Protein AF-A0AAW1S5K3-F1 (afdb_monomer_lite)

Radius of gyration: 22.65 Å; chains: 1; bounding box: 54×40×56 Å

Sequence (163 aa):
MKQDQLQTLAAAYRRKETSNLYKVDYRSFCDEVDKVFTLRELEKTPLTLVPAEPYELLDKTRYDFCSKELGNGKDYQVDLLLDNLLQSCRMRGMEVKPFFDEVAQDVVNHVRIPQFKQCLTVGLGFRDLTEQQQSLLVEKYLDDEYGDLVNYAAFARRVDPLA

Organism: NCBI:txid904363

Secondary structure (DSSP, 8-state):
--HHHHHHHHHHTEEEEETTEEEE-HHHHHHHHHHTT--TTGGG-TTPPPPSS-GGG--TTTTT-------TTHHHHHHHHHHHHHHHHHHHT--HHHHHHTT-SSSTTEEEHHHHHHIIIIIS--TT--HHHHHHHHHHHB-TTTSSEEEHHHHHHHH-TT-

pLDDT: mean 89.6, std 5.8, range [55.78, 95.75]

Structure (mmCIF, N/CA/C/O backbone):
data_AF-A0AAW1S5K3-F1
#
_entry.id   AF-A0AAW1S5K3-F1
#
loop_
_atom_site.group_PDB
_atom_site.id
_atom_site.type_symbol
_atom_site.label_atom_id
_atom_site.label_alt_id
_atom_site.label_comp_id
_atom_site.label_asym_id
_atom_site.label_entity_id
_atom_site.label_seq_id
_atom_site.pdbx_PDB_ins_code
_atom_site.Cartn_x
_atom_site.Cartn_y
_atom_site.Cartn_z
_atom_site.occupancy
_atom_site.B_iso_or_equiv
_atom_site.auth_seq_id
_atom_site.auth_comp_id
_atom_site.auth_asym_id
_atom_site.auth_atom_id
_atom_site.pdbx_PDB_model_num
ATOM 1 N N . MET A 1 1 ? 5.022 9.636 -14.285 1.00 60.56 1 MET A N 1
ATOM 2 C CA . MET A 1 1 ? 6.467 9.322 -14.225 1.00 60.56 1 MET A CA 1
ATOM 3 C C . MET A 1 1 ? 7.225 10.603 -13.936 1.00 60.56 1 MET A C 1
ATOM 5 O O . MET A 1 1 ? 6.963 11.604 -14.597 1.00 60.56 1 MET A O 1
ATOM 9 N N . LYS A 1 2 ? 8.085 10.618 -12.917 1.00 82.75 2 LYS A N 1
ATOM 10 C CA . LYS A 1 2 ? 8.832 11.833 -12.550 1.00 82.75 2 LYS A CA 1
ATOM 11 C C . LYS A 1 2 ? 9.916 12.091 -13.604 1.00 82.75 2 LYS A C 1
ATOM 13 O O . LYS A 1 2 ? 10.476 11.146 -14.153 1.00 82.75 2 LYS A O 1
ATOM 18 N N . GLN A 1 3 ? 10.217 13.355 -13.895 1.00 82.88 3 GLN A N 1
ATOM 19 C CA . GLN A 1 3 ? 11.177 13.720 -14.950 1.00 82.88 3 GLN A CA 1
ATOM 20 C C . GLN A 1 3 ? 12.580 13.136 -14.708 1.00 82.88 3 GLN A C 1
ATOM 22 O O . GLN A 1 3 ? 13.265 12.750 -15.651 1.00 82.88 3 GLN A O 1
ATOM 27 N N . ASP A 1 4 ? 12.946 12.976 -13.440 1.00 90.25 4 ASP A N 1
ATOM 28 C CA . ASP A 1 4 ? 14.178 12.334 -12.983 1.00 90.25 4 ASP A CA 1
ATOM 29 C C . ASP A 1 4 ? 14.272 10.842 -13.371 1.00 90.25 4 ASP A C 1
ATOM 31 O O . ASP A 1 4 ? 15.300 10.362 -13.854 1.00 90.25 4 ASP A O 1
ATOM 35 N N . GLN A 1 5 ? 13.153 10.113 -13.286 1.00 90.00 5 GLN A N 1
ATOM 36 C CA . GLN A 1 5 ? 13.081 8.712 -13.711 1.00 90.00 5 GLN A CA 1
ATOM 37 C C . GLN A 1 5 ? 13.266 8.583 -15.227 1.00 90.00 5 GLN A C 1
ATOM 39 O O . GLN A 1 5 ? 13.949 7.673 -15.691 1.00 90.00 5 GLN A O 1
ATOM 44 N N . LEU A 1 6 ? 12.702 9.515 -16.008 1.00 90.38 6 LEU A N 1
ATOM 45 C CA . LEU A 1 6 ? 12.859 9.523 -17.466 1.00 90.38 6 LEU A CA 1
ATOM 46 C C . LEU A 1 6 ? 14.313 9.790 -17.870 1.00 90.38 6 LEU A C 1
ATOM 48 O O . LEU A 1 6 ? 14.824 9.148 -18.785 1.00 90.38 6 LEU A O 1
ATOM 52 N N . GLN A 1 7 ? 14.986 10.714 -17.181 1.00 91.38 7 GLN A N 1
ATOM 53 C CA . GLN A 1 7 ? 16.404 10.994 -17.411 1.00 91.38 7 GLN A CA 1
ATOM 54 C C . GLN A 1 7 ? 17.280 9.791 -17.057 1.00 91.38 7 GLN A C 1
ATOM 56 O O . GLN A 1 7 ? 18.159 9.430 -17.840 1.00 91.38 7 GLN A O 1
ATOM 61 N N . THR A 1 8 ? 17.001 9.134 -15.931 1.00 93.19 8 THR A N 1
ATOM 62 C CA . THR A 1 8 ? 17.696 7.908 -15.512 1.00 93.19 8 THR A CA 1
ATOM 63 C C . THR A 1 8 ? 17.516 6.789 -16.539 1.00 93.19 8 THR A C 1
ATOM 65 O O . THR A 1 8 ? 18.492 6.163 -16.950 1.00 93.19 8 THR A O 1
ATOM 68 N N . LEU A 1 9 ? 16.291 6.590 -17.034 1.00 92.75 9 LEU A N 1
ATOM 69 C CA . LEU A 1 9 ? 15.995 5.607 -18.076 1.00 92.75 9 LEU A CA 1
ATOM 70 C C . LEU A 1 9 ? 16.734 5.928 -19.385 1.00 92.75 9 LEU A C 1
ATOM 72 O O . LEU A 1 9 ? 17.391 5.063 -19.959 1.00 92.75 9 LEU A O 1
ATOM 76 N N . ALA A 1 10 ? 16.689 7.183 -19.838 1.00 90.88 10 ALA A N 1
ATOM 77 C CA . ALA A 1 10 ? 17.398 7.614 -21.043 1.00 90.88 10 ALA A CA 1
ATOM 78 C C . ALA A 1 10 ? 18.923 7.450 -20.915 1.00 90.88 10 ALA A C 1
ATOM 80 O O . ALA A 1 10 ? 19.594 7.130 -21.897 1.00 90.88 10 ALA A O 1
ATOM 81 N N . ALA A 1 11 ? 19.472 7.645 -19.713 1.00 91.88 11 ALA A N 1
ATOM 82 C CA . ALA A 1 11 ? 20.881 7.410 -19.424 1.00 91.88 11 ALA A CA 1
ATOM 83 C C . ALA A 1 11 ? 21.241 5.916 -19.456 1.00 91.88 11 ALA A C 1
ATOM 85 O O . ALA A 1 11 ? 22.286 5.573 -20.008 1.00 91.88 11 ALA A O 1
ATOM 86 N N . ALA A 1 12 ? 20.377 5.036 -18.936 1.00 93.56 12 ALA A N 1
ATOM 87 C CA . ALA A 1 12 ? 20.602 3.588 -18.910 1.00 93.56 12 ALA A CA 1
ATOM 88 C C . ALA A 1 12 ? 20.717 2.976 -20.317 1.00 93.56 12 ALA A C 1
ATOM 90 O O . ALA A 1 12 ? 21.548 2.103 -20.548 1.00 93.56 12 ALA A O 1
ATOM 91 N N . TYR A 1 13 ? 19.942 3.486 -21.277 1.00 93.88 13 TYR A N 1
ATOM 92 C CA . TYR A 1 13 ? 19.969 3.036 -22.675 1.00 93.88 13 TYR A CA 1
ATOM 93 C C . TYR A 1 13 ? 20.822 3.933 -23.585 1.00 93.88 13 TYR A C 1
ATOM 95 O O . TYR A 1 13 ? 20.708 3.881 -24.812 1.00 93.88 13 TYR A O 1
ATOM 103 N N . ARG A 1 14 ? 21.684 4.787 -23.022 1.00 93.19 14 ARG A N 1
ATOM 104 C CA . ARG A 1 14 ? 22.527 5.698 -23.803 1.00 93.19 14 ARG A CA 1
ATOM 105 C C . ARG A 1 14 ? 23.648 4.936 -24.507 1.00 93.19 14 ARG A C 1
ATOM 107 O O . ARG A 1 14 ? 24.516 4.341 -23.876 1.00 93.19 14 ARG A O 1
ATOM 114 N N . ARG A 1 15 ? 23.706 5.055 -25.831 1.00 92.56 15 ARG A N 1
ATOM 115 C CA . ARG A 1 15 ? 24.728 4.457 -26.692 1.00 92.56 15 ARG A CA 1
ATOM 116 C C . ARG A 1 15 ? 25.497 5.529 -27.454 1.00 92.56 15 ARG A C 1
ATOM 118 O O . ARG A 1 15 ? 24.924 6.472 -28.000 1.00 92.56 15 ARG A O 1
ATOM 125 N N . LYS A 1 16 ? 26.821 5.389 -27.495 1.00 90.12 16 LYS A N 1
ATOM 126 C CA . LYS A 1 16 ? 27.692 6.263 -28.286 1.00 90.12 16 LYS A CA 1
ATOM 127 C C . LYS A 1 16 ? 27.644 5.836 -29.753 1.00 90.12 16 LYS A C 1
ATOM 129 O O . LYS A 1 16 ? 27.930 4.682 -30.056 1.00 90.12 16 LYS A O 1
ATOM 134 N N . GLU A 1 17 ? 27.293 6.755 -30.647 1.00 85.12 17 GLU A N 1
ATOM 135 C CA . GLU A 1 17 ? 27.263 6.502 -32.096 1.00 85.12 17 GLU A CA 1
ATOM 136 C C . GLU A 1 17 ? 28.497 7.084 -32.796 1.00 85.12 17 GLU A C 1
ATOM 138 O O . GLU A 1 17 ? 29.049 6.490 -33.716 1.00 85.12 17 GLU A O 1
ATOM 143 N N . THR A 1 18 ? 28.977 8.244 -32.350 1.00 86.88 18 THR A N 1
ATOM 144 C CA . THR A 1 18 ? 30.195 8.892 -32.865 1.00 86.88 18 THR A CA 1
ATOM 145 C C . THR A 1 18 ? 30.902 9.611 -31.714 1.00 86.88 18 THR A C 1
ATOM 147 O O . THR A 1 18 ? 30.355 9.721 -30.617 1.00 86.88 18 THR A O 1
ATOM 150 N N . SER A 1 19 ? 32.124 10.109 -31.927 1.00 81.00 19 SER A N 1
ATOM 151 C CA . SER A 1 19 ? 32.954 10.783 -30.916 1.00 81.00 19 SER A CA 1
ATOM 152 C C . SER A 1 19 ? 32.195 11.804 -30.055 1.00 81.00 19 SER A C 1
ATOM 154 O O . SER A 1 19 ? 32.398 11.799 -28.842 1.00 81.00 19 SER A O 1
ATOM 156 N N . ASN A 1 20 ? 31.270 12.573 -30.651 1.00 84.69 20 ASN A N 1
ATOM 157 C CA . ASN A 1 20 ? 30.496 13.634 -29.989 1.00 84.69 20 ASN A CA 1
ATOM 158 C C . ASN A 1 20 ? 28.965 13.433 -30.034 1.00 84.69 20 ASN A C 1
ATOM 160 O O . ASN A 1 20 ? 28.229 14.353 -29.687 1.00 84.69 20 ASN A O 1
ATOM 164 N N . LEU A 1 21 ? 28.470 12.263 -30.460 1.00 88.38 21 LEU A N 1
ATOM 165 C CA . LEU A 1 21 ? 27.033 12.007 -30.609 1.00 88.38 21 LEU A CA 1
ATOM 166 C C . LEU A 1 21 ? 26.609 10.762 -29.828 1.00 88.38 21 LEU A C 1
ATOM 168 O O . LEU A 1 21 ? 27.174 9.677 -29.990 1.00 88.38 21 LEU A O 1
ATOM 172 N N . TYR A 1 22 ? 25.582 10.936 -29.002 1.00 89.88 22 TYR A N 1
ATOM 173 C CA . TYR A 1 22 ? 24.945 9.870 -28.242 1.00 89.88 22 TYR A CA 1
ATOM 174 C C . TYR A 1 22 ? 23.490 9.745 -28.673 1.00 89.88 22 TYR A C 1
ATOM 176 O O . TYR A 1 22 ? 22.813 10.751 -28.878 1.00 89.88 22 TYR A O 1
ATOM 184 N N . LYS A 1 23 ? 23.020 8.507 -28.773 1.00 91.94 23 LYS A N 1
ATOM 185 C CA . LYS A 1 23 ? 21.624 8.160 -29.034 1.00 91.94 23 LYS A CA 1
ATOM 186 C C . LYS A 1 23 ? 21.129 7.206 -27.956 1.00 91.94 23 LYS A C 1
ATOM 188 O O . LYS A 1 23 ? 21.918 6.680 -27.176 1.00 91.94 23 LYS A O 1
ATOM 193 N N . VAL A 1 24 ? 19.824 6.994 -27.913 1.00 92.62 24 VAL A N 1
ATOM 194 C CA . VAL A 1 24 ? 19.217 5.953 -27.082 1.00 92.62 24 VAL A CA 1
ATOM 195 C C . VAL A 1 24 ? 19.127 4.678 -27.915 1.00 92.62 24 VAL A C 1
ATOM 197 O O . VAL A 1 24 ? 18.652 4.721 -29.052 1.00 92.62 24 VAL A O 1
ATOM 200 N N . ASP A 1 25 ? 19.590 3.555 -27.372 1.00 94.44 25 ASP A N 1
ATOM 201 C CA . ASP A 1 25 ? 19.410 2.243 -27.989 1.00 94.44 25 ASP A CA 1
ATOM 202 C C . ASP A 1 25 ? 17.969 1.764 -27.786 1.00 94.44 25 ASP A C 1
ATOM 204 O O . ASP A 1 25 ? 17.645 1.002 -26.876 1.00 94.44 25 ASP A O 1
ATOM 208 N N . TYR A 1 26 ? 17.086 2.280 -28.639 1.00 92.69 26 TYR A N 1
ATOM 209 C CA . TYR A 1 26 ? 15.656 2.003 -28.579 1.00 92.69 26 TYR A CA 1
ATOM 210 C C . TYR A 1 26 ? 15.332 0.516 -28.774 1.00 92.69 26 TYR A C 1
ATOM 212 O O . TYR A 1 26 ? 14.367 0.031 -28.199 1.00 92.69 26 TYR A O 1
ATOM 220 N N . ARG A 1 27 ? 16.150 -0.222 -29.540 1.00 92.50 27 ARG A N 1
ATOM 221 C CA . ARG A 1 27 ? 15.924 -1.656 -29.781 1.00 92.50 27 ARG A CA 1
ATOM 222 C C . ARG A 1 27 ? 16.100 -2.457 -28.500 1.00 92.50 27 ARG A C 1
ATOM 224 O O . ARG A 1 27 ? 15.194 -3.189 -28.132 1.00 92.50 27 ARG A O 1
ATOM 231 N N . SER A 1 28 ? 17.209 -2.238 -27.797 1.00 92.56 28 SER A N 1
ATOM 232 C CA . SER A 1 28 ? 17.464 -2.890 -26.510 1.00 92.56 28 SER A CA 1
ATOM 233 C C . SER A 1 28 ? 16.405 -2.524 -25.468 1.00 92.56 28 SER A C 1
ATOM 235 O O . SER A 1 28 ? 15.985 -3.378 -24.699 1.00 92.56 28 SER A O 1
ATOM 237 N N . PHE A 1 29 ? 15.932 -1.273 -25.461 1.00 93.75 29 PHE A N 1
ATOM 238 C CA . PHE A 1 29 ? 14.823 -0.867 -24.595 1.00 93.75 29 PHE A CA 1
ATOM 239 C C . PHE A 1 29 ? 13.532 -1.635 -24.905 1.00 93.75 29 PHE A C 1
ATOM 241 O O . PHE A 1 29 ? 12.921 -2.182 -23.992 1.00 93.75 29 PHE A O 1
ATOM 248 N N . CYS A 1 30 ? 13.129 -1.705 -26.178 1.00 93.25 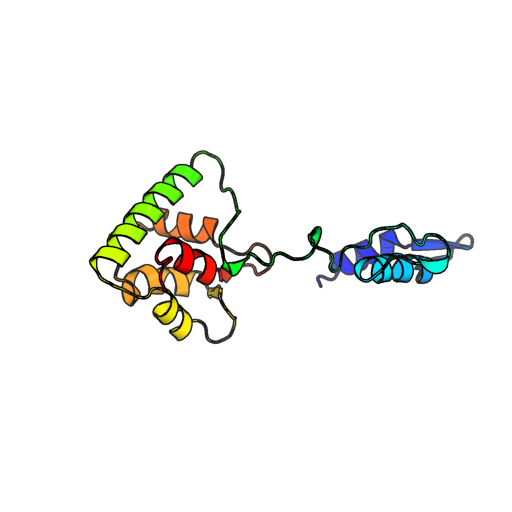30 CYS A N 1
ATOM 249 C CA . CYS A 1 30 ? 11.956 -2.478 -26.588 1.00 93.25 30 CYS A CA 1
ATOM 250 C C . CYS A 1 30 ? 12.098 -3.960 -26.238 1.00 93.25 30 CYS A C 1
ATOM 252 O O . CYS A 1 30 ? 11.147 -4.543 -25.735 1.00 93.25 30 CYS A O 1
ATOM 254 N N . ASP A 1 31 ? 13.286 -4.537 -26.426 1.00 91.31 31 ASP A N 1
ATOM 255 C CA . ASP A 1 31 ? 13.546 -5.935 -26.086 1.00 91.31 31 ASP A CA 1
ATOM 256 C C . ASP A 1 31 ? 13.339 -6.216 -24.589 1.00 91.31 31 ASP A C 1
ATOM 258 O O . ASP A 1 31 ? 12.771 -7.248 -24.242 1.00 91.31 31 ASP A O 1
ATOM 262 N N . GLU A 1 32 ? 13.754 -5.316 -23.691 1.00 91.12 32 GLU A N 1
ATOM 263 C CA . GLU A 1 32 ? 13.492 -5.465 -22.250 1.00 91.12 32 GLU A CA 1
ATOM 264 C C . GLU A 1 32 ? 12.017 -5.240 -21.886 1.00 91.12 32 GLU A C 1
ATOM 266 O O . GLU A 1 32 ? 11.494 -5.920 -21.005 1.00 91.12 32 GLU A O 1
ATOM 271 N N . VAL A 1 33 ? 11.320 -4.325 -22.567 1.00 91.12 33 VAL A N 1
ATOM 272 C CA . VAL A 1 33 ? 9.875 -4.117 -22.364 1.00 91.12 33 VAL A CA 1
ATOM 273 C C . VAL A 1 33 ? 9.081 -5.350 -22.795 1.00 91.12 33 VAL A C 1
ATOM 275 O O . VAL A 1 33 ? 8.193 -5.789 -22.067 1.00 91.12 33 VAL A O 1
ATOM 278 N N . ASP A 1 34 ? 9.423 -5.948 -23.935 1.00 89.88 34 ASP A N 1
ATOM 279 C CA . ASP A 1 34 ? 8.732 -7.127 -24.459 1.00 89.88 34 ASP A CA 1
ATOM 280 C C . ASP A 1 34 ? 8.912 -8.351 -23.550 1.00 89.88 34 ASP A C 1
ATOM 282 O O . ASP A 1 34 ? 7.975 -9.139 -23.396 1.00 89.88 34 ASP A O 1
ATOM 286 N N . LYS A 1 35 ? 10.062 -8.472 -22.867 1.00 88.38 35 LYS A N 1
ATOM 287 C CA . LYS A 1 35 ? 10.323 -9.542 -21.884 1.00 88.38 35 LYS A CA 1
ATOM 288 C C . LYS A 1 35 ? 9.334 -9.575 -20.725 1.00 88.38 35 LYS A C 1
ATOM 290 O O . LYS A 1 35 ? 9.131 -10.640 -20.148 1.00 88.38 35 LYS A O 1
ATOM 295 N N . VAL A 1 36 ? 8.718 -8.441 -20.386 1.00 86.88 36 VAL A N 1
ATOM 296 C CA . VAL A 1 36 ? 7.677 -8.381 -19.347 1.00 86.88 36 VAL A CA 1
ATOM 297 C C . VAL A 1 36 ? 6.437 -9.176 -19.763 1.00 86.88 36 VAL A C 1
ATOM 299 O O . VAL A 1 36 ? 5.744 -9.731 -18.913 1.00 86.88 36 VAL A O 1
ATOM 302 N N . PHE A 1 37 ? 6.163 -9.251 -21.067 1.00 85.56 37 PHE A N 1
ATOM 303 C CA . PHE A 1 37 ? 5.002 -9.946 -21.615 1.00 85.56 37 PHE A CA 1
ATOM 304 C C . PHE A 1 37 ? 5.328 -11.373 -22.047 1.00 85.56 37 PHE A C 1
ATOM 306 O O . PHE A 1 37 ? 4.526 -12.281 -21.836 1.00 85.56 37 PHE A O 1
ATOM 313 N N . THR A 1 38 ? 6.467 -11.580 -22.709 1.00 85.88 38 THR A N 1
ATOM 314 C CA . THR A 1 38 ? 6.831 -12.889 -23.257 1.00 85.88 38 THR A CA 1
ATOM 315 C C . THR A 1 38 ? 8.326 -13.007 -23.540 1.00 85.88 38 THR A C 1
ATOM 317 O O . THR A 1 38 ? 9.044 -12.018 -23.640 1.00 85.88 38 THR A O 1
ATOM 320 N N . LEU A 1 39 ? 8.812 -14.235 -23.714 1.00 87.56 39 LEU A N 1
ATOM 321 C CA . LEU A 1 39 ? 10.192 -14.485 -24.122 1.00 87.56 39 LEU A CA 1
ATOM 322 C C . LEU A 1 39 ? 10.282 -14.563 -25.648 1.00 87.56 39 LEU A C 1
ATOM 324 O O . LEU A 1 39 ? 9.450 -15.184 -26.308 1.00 87.56 39 LEU A O 1
ATOM 328 N N . ARG A 1 40 ? 11.316 -13.945 -26.221 1.00 86.06 40 ARG A N 1
ATOM 329 C CA . ARG A 1 40 ? 11.599 -14.058 -27.656 1.00 86.06 40 ARG A CA 1
ATOM 330 C C . ARG A 1 40 ? 12.119 -15.456 -27.998 1.00 86.06 40 ARG A C 1
ATOM 332 O O . ARG A 1 40 ? 12.748 -16.112 -27.175 1.00 86.06 40 ARG A O 1
ATOM 339 N N . GLU A 1 41 ? 11.913 -15.850 -29.252 1.00 88.81 41 GLU A N 1
ATOM 340 C CA . GLU A 1 41 ? 12.478 -17.065 -29.855 1.00 88.81 41 GLU A CA 1
ATOM 341 C C . GLU A 1 41 ? 12.054 -18.385 -29.180 1.00 88.81 41 GLU A C 1
ATOM 343 O O . GLU A 1 41 ? 12.801 -19.367 -29.194 1.00 88.81 41 GLU A O 1
ATOM 348 N N . LEU A 1 42 ? 10.843 -18.444 -28.610 1.00 90.75 42 LEU A N 1
ATOM 349 C CA . LEU A 1 42 ? 10.304 -19.666 -27.996 1.00 90.75 42 LEU A CA 1
ATOM 350 C C . LEU A 1 42 ? 10.229 -20.845 -28.975 1.00 90.75 42 LEU A C 1
ATOM 352 O O . LEU A 1 42 ? 10.349 -21.994 -28.553 1.00 90.75 42 LEU A O 1
ATOM 356 N N . GLU A 1 43 ? 10.121 -20.587 -30.280 1.00 91.25 43 GLU A N 1
ATOM 357 C CA . GLU A 1 43 ? 10.206 -21.610 -31.325 1.00 91.25 43 GLU A CA 1
ATOM 358 C C . GLU A 1 43 ? 11.564 -22.330 -31.360 1.00 91.25 43 GLU A C 1
ATOM 360 O O . GLU A 1 43 ? 11.638 -23.480 -31.791 1.00 91.25 43 GLU A O 1
ATOM 365 N N . LYS A 1 44 ? 12.635 -21.685 -30.878 1.00 93.25 44 LYS A N 1
ATOM 366 C CA . LYS A 1 44 ? 13.969 -22.288 -30.743 1.00 93.25 44 LYS A CA 1
ATOM 367 C C . LYS A 1 44 ? 14.146 -23.014 -29.410 1.00 93.25 44 LYS A C 1
ATOM 369 O O . LYS A 1 44 ? 15.037 -23.854 -29.293 1.00 93.25 44 LYS A O 1
ATOM 374 N N . THR A 1 45 ? 13.310 -22.717 -28.416 1.00 90.25 45 THR A N 1
ATOM 375 C CA . THR A 1 45 ? 13.375 -23.303 -27.070 1.00 90.25 45 THR A CA 1
ATOM 376 C C . THR A 1 45 ? 11.991 -23.768 -26.593 1.00 90.25 45 THR A C 1
ATOM 378 O O . THR A 1 45 ? 11.419 -23.179 -25.674 1.00 90.25 45 THR A O 1
ATOM 381 N N . PRO A 1 46 ? 11.436 -24.846 -27.176 1.00 89.06 46 PRO A N 1
ATOM 382 C CA . PRO A 1 46 ? 10.054 -25.270 -26.923 1.00 89.06 46 PRO A CA 1
ATOM 383 C C . PRO A 1 46 ? 9.805 -25.819 -25.507 1.00 89.06 46 PRO A C 1
ATOM 385 O O . PRO A 1 46 ? 8.658 -25.979 -25.108 1.00 89.06 46 PRO A O 1
ATOM 388 N N . LEU A 1 47 ? 10.865 -26.131 -24.751 1.00 93.25 47 LEU A N 1
ATOM 389 C CA . LEU A 1 47 ? 10.779 -26.614 -23.366 1.00 93.25 47 LEU A CA 1
ATOM 390 C C . LEU A 1 47 ? 10.883 -25.489 -22.322 1.00 93.25 47 LEU A C 1
ATOM 392 O O . LEU A 1 47 ? 10.802 -25.763 -21.125 1.00 93.25 47 LEU A O 1
ATOM 396 N N . THR A 1 48 ? 11.085 -24.239 -22.748 1.00 91.12 48 THR A N 1
ATOM 397 C CA . THR A 1 48 ? 11.141 -23.096 -21.834 1.00 91.12 48 THR A CA 1
ATOM 398 C C . THR A 1 48 ? 9.763 -22.841 -21.237 1.00 91.12 48 THR A C 1
ATOM 400 O O . THR A 1 48 ? 8.800 -22.583 -21.957 1.00 91.12 48 THR A O 1
ATOM 403 N N . LEU A 1 49 ? 9.674 -22.881 -19.908 1.00 86.88 49 LEU A N 1
ATOM 404 C CA . LEU A 1 49 ? 8.461 -22.512 -19.189 1.00 86.88 49 LEU A CA 1
ATOM 405 C C . LEU A 1 49 ? 8.396 -20.991 -19.059 1.00 86.88 49 LEU A C 1
ATOM 407 O O . LEU A 1 49 ? 9.256 -20.381 -18.426 1.00 86.88 49 LEU A O 1
ATOM 411 N N . VAL A 1 50 ? 7.367 -20.393 -19.652 1.00 85.75 50 VAL A N 1
ATOM 412 C CA . VAL A 1 50 ? 7.089 -18.961 -19.528 1.00 85.75 50 VAL A CA 1
ATOM 413 C C . VAL A 1 50 ? 5.970 -18.778 -18.506 1.00 85.75 50 VAL A C 1
ATOM 415 O O . VAL A 1 50 ? 4.908 -19.386 -18.671 1.00 85.75 50 VAL A O 1
ATOM 418 N N . PRO A 1 51 ? 6.177 -17.974 -17.450 1.00 84.50 51 PRO A N 1
ATOM 419 C CA . PRO A 1 51 ? 5.100 -17.596 -16.547 1.00 84.50 51 PRO A CA 1
ATOM 420 C C . PRO A 1 51 ? 3.962 -16.922 -17.321 1.00 84.50 51 PRO A C 1
ATOM 422 O O . PRO A 1 51 ? 4.211 -16.133 -18.228 1.00 84.50 51 PRO A O 1
ATOM 425 N N . ALA A 1 52 ? 2.710 -17.204 -16.957 1.00 84.06 52 ALA A N 1
ATOM 426 C CA . ALA A 1 52 ? 1.549 -16.589 -17.610 1.00 84.06 52 ALA A CA 1
ATOM 427 C C . ALA A 1 52 ? 1.485 -15.062 -17.405 1.00 84.06 52 ALA A C 1
ATOM 429 O O . ALA A 1 52 ? 0.826 -14.359 -18.166 1.00 84.06 52 ALA A O 1
ATOM 430 N N . GLU A 1 53 ? 2.151 -14.564 -16.365 1.00 84.00 53 GLU A N 1
ATOM 431 C CA . GLU A 1 53 ? 2.192 -13.160 -15.983 1.00 84.00 53 GLU A CA 1
ATOM 432 C C . GLU A 1 53 ? 3.471 -12.852 -15.182 1.00 84.00 53 GLU A C 1
ATOM 434 O O . GLU A 1 53 ? 4.027 -13.751 -14.536 1.00 84.00 53 GLU A O 1
ATOM 439 N N . PRO A 1 54 ? 3.936 -11.591 -15.180 1.00 83.31 54 PRO A N 1
ATOM 440 C CA . PRO A 1 54 ? 5.117 -11.174 -14.433 1.00 83.31 54 PRO A CA 1
ATOM 441 C C . PRO A 1 54 ? 4.778 -10.996 -12.944 1.00 83.31 54 PRO A C 1
ATOM 443 O O . PRO A 1 54 ? 4.562 -9.882 -12.471 1.00 83.31 54 PRO A O 1
ATOM 446 N N . TYR A 1 55 ? 4.723 -12.103 -12.199 1.00 80.19 55 TYR A N 1
ATOM 447 C CA . TYR A 1 55 ? 4.341 -12.129 -10.778 1.00 80.19 55 TYR A CA 1
ATOM 448 C C . TYR A 1 55 ? 5.168 -11.173 -9.898 1.00 80.19 55 TYR A C 1
ATOM 450 O O . TYR A 1 55 ? 4.642 -10.623 -8.940 1.00 80.19 55 TYR A O 1
ATOM 458 N N . GLU A 1 56 ? 6.432 -10.920 -10.245 1.00 81.75 56 GLU A N 1
ATOM 459 C CA . GLU A 1 56 ? 7.323 -10.011 -9.503 1.00 81.75 56 GLU A CA 1
ATOM 460 C C . GLU A 1 56 ? 6.913 -8.536 -9.607 1.00 81.75 56 GLU A C 1
ATOM 462 O O . GLU A 1 56 ? 7.278 -7.732 -8.754 1.00 81.75 56 GLU A O 1
ATOM 467 N N . LEU A 1 57 ? 6.154 -8.173 -10.646 1.00 82.69 57 LEU A N 1
ATOM 468 C CA . LEU A 1 57 ? 5.689 -6.804 -10.888 1.00 82.69 57 LEU A CA 1
ATOM 469 C C . LEU A 1 57 ? 4.242 -6.581 -10.434 1.00 82.69 57 LEU A C 1
ATOM 471 O O . LEU A 1 57 ? 3.755 -5.452 -10.474 1.00 82.69 57 LEU A O 1
ATOM 475 N N . LEU A 1 58 ? 3.535 -7.646 -10.049 1.00 82.75 58 LEU A N 1
ATOM 476 C CA . LEU A 1 58 ? 2.111 -7.611 -9.742 1.00 82.75 58 LEU A CA 1
ATOM 477 C C . LEU A 1 58 ? 1.873 -7.902 -8.263 1.00 82.75 58 LEU A C 1
ATOM 479 O O . LEU A 1 58 ? 1.918 -9.049 -7.827 1.00 82.75 58 LEU A O 1
ATOM 483 N N . ASP A 1 59 ? 1.496 -6.876 -7.507 1.00 83.75 59 ASP A N 1
ATOM 484 C CA . ASP A 1 59 ? 0.954 -7.065 -6.164 1.00 83.75 59 ASP A CA 1
ATOM 485 C C . ASP A 1 59 ? -0.562 -7.298 -6.231 1.00 83.75 59 ASP A C 1
ATOM 487 O O . ASP A 1 59 ? -1.380 -6.389 -6.070 1.00 83.75 59 ASP A O 1
ATOM 491 N N . LYS A 1 60 ? -0.945 -8.549 -6.501 1.00 83.56 60 LYS A N 1
ATOM 492 C CA . LYS A 1 60 ? -2.359 -8.967 -6.517 1.00 83.56 60 LYS A CA 1
ATOM 493 C C . LYS A 1 60 ? -3.003 -8.938 -5.135 1.00 83.56 60 LYS A C 1
ATOM 495 O O . LYS A 1 60 ? -4.224 -8.876 -5.031 1.00 83.56 60 LYS A O 1
ATOM 500 N N . THR A 1 61 ? -2.177 -8.981 -4.098 1.00 86.88 61 THR A N 1
ATOM 501 C CA . THR A 1 61 ? -2.586 -9.069 -2.700 1.00 86.88 61 THR A CA 1
ATOM 502 C C . THR A 1 61 ? -2.618 -7.716 -2.003 1.00 86.88 61 THR A C 1
ATOM 504 O O . THR A 1 61 ? -2.962 -7.661 -0.823 1.00 86.88 61 THR A O 1
ATOM 507 N N . ARG A 1 62 ? -2.334 -6.618 -2.722 1.00 86.12 62 ARG A N 1
ATOM 508 C CA . ARG A 1 62 ? -2.243 -5.254 -2.176 1.00 86.12 62 ARG A CA 1
ATOM 509 C C . ARG A 1 62 ? -3.444 -4.874 -1.318 1.00 86.12 62 ARG A C 1
ATOM 511 O O . ARG A 1 62 ? -3.310 -4.146 -0.341 1.00 86.12 62 ARG A O 1
ATOM 518 N N . TYR A 1 63 ? -4.634 -5.336 -1.691 1.00 88.81 63 TYR A N 1
ATOM 519 C CA . TYR A 1 63 ? -5.866 -5.057 -0.954 1.00 88.81 63 TYR A CA 1
ATOM 520 C C . TYR A 1 63 ? -6.261 -6.174 0.014 1.00 88.81 63 TYR A C 1
ATOM 522 O O . TYR A 1 63 ? -7.185 -5.976 0.798 1.00 88.81 63 TYR A O 1
ATOM 530 N N . ASP A 1 64 ? -5.634 -7.352 -0.057 1.00 87.62 64 ASP A N 1
ATOM 531 C CA . ASP A 1 64 ? -5.907 -8.512 0.805 1.00 87.62 64 ASP A CA 1
ATOM 532 C C . ASP A 1 64 ? -5.237 -8.349 2.173 1.00 87.62 64 ASP A C 1
ATOM 534 O O . ASP A 1 64 ? -5.874 -8.557 3.206 1.00 87.62 64 ASP A O 1
ATOM 538 N N . PHE A 1 65 ? -3.965 -7.948 2.184 1.00 87.50 65 PHE A N 1
ATOM 539 C CA . PHE A 1 65 ? -3.189 -7.709 3.397 1.00 87.50 65 PHE A CA 1
ATOM 540 C C . PHE A 1 65 ? -2.090 -6.670 3.154 1.00 87.50 65 PHE A C 1
ATOM 542 O O . PHE A 1 65 ? -1.716 -6.379 2.024 1.00 87.50 65 PHE A O 1
ATOM 549 N N . CYS A 1 66 ? -1.555 -6.113 4.241 1.00 89.19 66 CYS A N 1
ATOM 550 C CA . CYS A 1 66 ? -0.433 -5.185 4.192 1.00 89.19 66 CYS A CA 1
ATOM 551 C C . CYS A 1 66 ? 0.851 -5.888 4.656 1.00 89.19 66 CYS A C 1
ATOM 553 O O . CYS A 1 66 ? 0.954 -6.279 5.819 1.00 89.19 66 CYS A O 1
ATOM 555 N N . SER A 1 67 ? 1.826 -6.035 3.755 1.00 85.88 67 SER A N 1
ATOM 556 C CA . SER A 1 67 ? 3.136 -6.654 4.020 1.00 85.88 67 SER A CA 1
ATOM 557 C C . SER A 1 67 ? 4.188 -5.685 4.573 1.00 85.88 67 SER A C 1
ATOM 559 O O . SER A 1 67 ? 5.290 -6.108 4.906 1.00 85.88 67 SER A O 1
ATOM 561 N N . LYS A 1 68 ? 3.870 -4.389 4.680 1.00 89.69 68 LYS A N 1
ATOM 562 C CA . LYS A 1 68 ? 4.808 -3.350 5.124 1.00 89.69 68 LYS A CA 1
ATOM 563 C C . LYS A 1 68 ? 5.257 -3.589 6.563 1.00 89.69 68 LYS A C 1
ATOM 565 O O . LYS A 1 68 ? 4.420 -3.610 7.460 1.00 89.69 68 LYS A O 1
ATOM 570 N N . GLU A 1 69 ? 6.555 -3.713 6.804 1.00 89.81 69 GLU A N 1
ATOM 571 C CA . GLU A 1 69 ? 7.131 -3.818 8.152 1.00 89.81 69 GLU A CA 1
ATOM 572 C C . GLU A 1 69 ? 7.578 -2.437 8.643 1.00 89.81 69 GLU A C 1
ATOM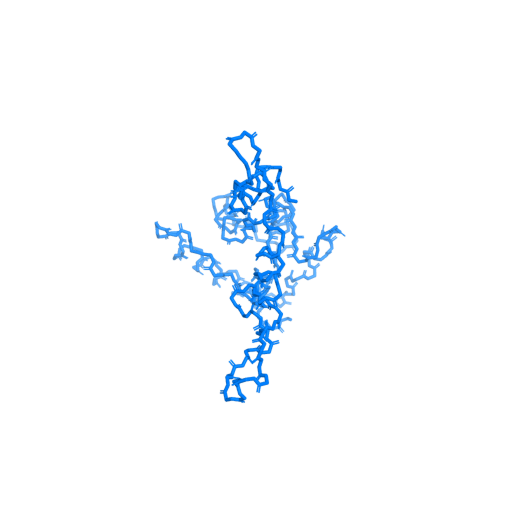 574 O O . GLU A 1 69 ? 8.293 -1.718 7.942 1.00 89.81 69 GLU A O 1
ATOM 579 N N . LEU A 1 70 ? 7.149 -2.044 9.844 1.00 89.12 70 LEU A N 1
ATOM 580 C CA . LEU A 1 70 ? 7.513 -0.750 10.438 1.00 89.12 70 LEU A CA 1
ATOM 581 C C . LEU A 1 70 ? 8.849 -0.802 11.192 1.00 89.12 70 LEU A C 1
ATOM 583 O O . LEU A 1 70 ? 9.497 0.229 11.400 1.00 89.12 70 LEU A O 1
ATOM 587 N N . GLY A 1 71 ? 9.259 -1.994 11.627 1.00 90.25 71 GLY A N 1
ATOM 588 C CA . GLY A 1 71 ? 10.464 -2.215 12.413 1.00 90.25 71 GLY A CA 1
ATOM 589 C C . GLY A 1 71 ? 10.391 -1.619 13.823 1.00 90.25 71 GLY A C 1
ATOM 590 O O . GLY A 1 71 ? 9.368 -1.106 14.282 1.00 90.25 71 GLY A O 1
ATOM 591 N N . ASN A 1 72 ? 11.510 -1.691 14.552 1.00 83.75 72 ASN A N 1
ATOM 592 C CA . ASN A 1 72 ? 11.688 -1.066 15.875 1.00 83.75 72 ASN A CA 1
ATOM 593 C C . ASN A 1 72 ? 10.640 -1.465 16.939 1.00 83.75 72 ASN A C 1
ATOM 595 O O . ASN A 1 72 ? 10.327 -0.681 17.833 1.00 83.75 72 ASN A O 1
ATOM 599 N N . GLY A 1 73 ? 10.058 -2.664 16.836 1.00 85.00 73 GLY A N 1
ATOM 600 C CA . GLY A 1 73 ? 9.005 -3.131 17.747 1.00 85.00 73 GLY A CA 1
ATOM 601 C C . GLY A 1 73 ? 7.642 -2.449 17.557 1.00 85.00 73 GLY A C 1
ATOM 602 O O . GLY A 1 73 ? 6.723 -2.720 18.330 1.00 85.00 73 GLY A O 1
ATOM 603 N N . LYS A 1 74 ? 7.484 -1.591 16.538 1.00 90.88 74 LYS A N 1
ATOM 604 C CA . LYS A 1 74 ? 6.194 -0.986 16.180 1.00 90.88 74 LYS A CA 1
ATOM 605 C C . LYS A 1 74 ? 5.218 -2.015 15.615 1.00 90.88 74 LYS A C 1
ATOM 607 O O . LYS A 1 74 ? 4.031 -1.910 15.898 1.00 90.88 74 LYS A O 1
ATOM 612 N N . ASP A 1 75 ? 5.706 -3.017 14.881 1.00 91.19 75 ASP A N 1
ATOM 613 C CA . ASP A 1 75 ? 4.852 -4.065 14.303 1.00 91.19 75 ASP A CA 1
ATOM 614 C C . ASP A 1 75 ? 4.053 -4.804 15.382 1.00 91.19 75 ASP A C 1
ATOM 616 O O . ASP A 1 75 ? 2.837 -4.905 15.279 1.00 91.19 75 ASP A O 1
ATOM 620 N N . TYR A 1 76 ? 4.698 -5.169 16.495 1.00 92.19 76 TYR A N 1
ATOM 621 C CA . TYR A 1 76 ? 4.014 -5.789 17.634 1.00 92.19 76 TYR A CA 1
ATOM 622 C C . TYR A 1 76 ? 2.923 -4.886 18.237 1.00 92.19 76 TYR A C 1
ATOM 624 O O . TYR A 1 76 ? 1.851 -5.356 18.614 1.00 92.19 76 TYR A O 1
ATOM 632 N N . GLN A 1 77 ? 3.169 -3.574 18.316 1.00 92.88 77 GLN A N 1
ATOM 633 C CA . GLN A 1 77 ? 2.175 -2.619 18.818 1.00 92.88 77 GLN A CA 1
ATOM 634 C C . GLN A 1 77 ? 0.986 -2.484 17.863 1.00 92.88 77 GLN A C 1
ATOM 636 O O . GLN A 1 77 ? -0.156 -2.392 18.316 1.00 92.88 77 GLN A O 1
ATOM 641 N N . VAL A 1 78 ? 1.249 -2.477 16.554 1.00 94.88 78 VAL A N 1
ATOM 642 C CA . VAL A 1 78 ? 0.215 -2.436 15.517 1.00 94.88 78 VAL A CA 1
ATOM 643 C C . VAL A 1 78 ? -0.614 -3.716 15.528 1.00 94.88 78 VAL A C 1
ATOM 645 O O . VAL A 1 78 ? -1.836 -3.625 15.477 1.00 94.88 78 VAL A O 1
ATOM 648 N N . ASP A 1 79 ? 0.006 -4.885 15.674 1.00 93.81 79 ASP A N 1
ATOM 649 C CA . ASP A 1 79 ? -0.712 -6.161 15.729 1.00 93.81 79 ASP A CA 1
ATOM 650 C C . ASP A 1 79 ? -1.653 -6.234 16.936 1.00 93.81 79 ASP A C 1
ATOM 652 O O . ASP A 1 79 ? -2.838 -6.529 16.773 1.00 93.81 79 ASP A O 1
ATOM 656 N N . LEU A 1 80 ? -1.178 -5.852 18.129 1.00 94.12 80 LEU A N 1
ATOM 657 C CA . LEU A 1 80 ? -2.028 -5.756 19.322 1.00 94.12 80 LEU A CA 1
ATOM 658 C C . LEU A 1 80 ? -3.197 -4.782 19.123 1.00 94.12 80 LEU A C 1
ATOM 660 O O . LEU A 1 80 ? -4.315 -5.030 19.579 1.00 94.12 80 LEU A O 1
ATOM 664 N N . LEU A 1 81 ? -2.948 -3.654 18.458 1.00 94.88 81 LEU A N 1
ATOM 665 C CA . LEU A 1 81 ? -3.979 -2.669 18.160 1.00 94.88 81 LEU A CA 1
ATOM 666 C C . LEU A 1 81 ? -5.033 -3.244 17.207 1.00 94.88 81 LEU A C 1
ATOM 668 O O . LEU A 1 81 ? -6.227 -3.137 17.478 1.00 94.88 81 LEU A O 1
ATOM 672 N N . LEU A 1 82 ? -4.597 -3.883 16.121 1.00 95.25 82 LEU A N 1
ATOM 673 C CA . LEU A 1 82 ? -5.467 -4.502 15.124 1.00 95.25 82 LEU A CA 1
ATOM 674 C C . LEU A 1 82 ? -6.299 -5.638 15.720 1.00 95.25 82 LEU A C 1
ATOM 676 O O . LEU A 1 82 ? -7.473 -5.760 15.378 1.00 95.25 82 LEU A O 1
ATOM 680 N N . ASP A 1 83 ? -5.745 -6.422 16.643 1.00 95.06 83 ASP A N 1
ATOM 681 C CA . ASP A 1 83 ? -6.488 -7.471 17.345 1.00 95.06 83 ASP A CA 1
ATOM 682 C C . ASP A 1 83 ? -7.586 -6.895 18.244 1.00 95.06 83 ASP A C 1
ATOM 684 O O . ASP A 1 83 ? -8.720 -7.379 18.225 1.00 95.06 83 ASP A O 1
ATOM 688 N N . ASN A 1 84 ? -7.304 -5.812 18.971 1.00 92.94 84 ASN A N 1
ATOM 689 C CA . ASN A 1 84 ? -8.316 -5.120 19.776 1.00 92.94 84 ASN A CA 1
ATOM 690 C C . ASN A 1 84 ? -9.433 -4.513 18.909 1.00 92.94 84 ASN A C 1
ATOM 692 O O . ASN A 1 84 ? -10.616 -4.580 19.269 1.00 92.94 84 ASN A O 1
ATOM 696 N N . LEU A 1 85 ? -9.074 -3.942 17.756 1.00 93.56 85 LEU A N 1
ATOM 697 C CA . LEU A 1 85 ? -10.038 -3.412 16.791 1.00 93.56 85 LEU A CA 1
ATOM 698 C C . LEU A 1 85 ? -10.885 -4.529 16.176 1.00 93.56 85 LEU A C 1
ATOM 700 O O . LEU A 1 85 ? -12.106 -4.404 16.144 1.00 93.56 85 LEU A O 1
ATOM 704 N N . LEU A 1 86 ? -10.272 -5.649 15.788 1.00 94.00 86 LEU A N 1
ATOM 705 C CA . LEU A 1 86 ? -10.967 -6.832 15.276 1.00 94.00 86 LEU A CA 1
ATOM 706 C C . LEU A 1 86 ? -12.006 -7.355 16.275 1.00 94.00 86 LEU A C 1
ATOM 708 O O . LEU A 1 86 ? -13.155 -7.596 15.905 1.00 94.00 86 LEU A O 1
ATOM 712 N N . GLN A 1 87 ? -11.633 -7.512 17.550 1.00 92.44 87 GLN A N 1
ATOM 713 C CA . GLN A 1 87 ? -12.581 -7.938 18.588 1.00 92.44 87 GLN A CA 1
ATOM 714 C C . GLN A 1 87 ? -13.723 -6.933 18.748 1.00 92.44 87 GLN A C 1
ATOM 716 O O . GLN A 1 87 ? -14.888 -7.314 18.856 1.00 92.44 87 GLN A O 1
ATOM 721 N N . SER A 1 88 ? -13.404 -5.641 18.697 1.00 91.19 88 SER A N 1
ATOM 722 C CA . SER A 1 88 ? -14.396 -4.571 18.777 1.00 91.19 88 SER A CA 1
ATOM 723 C C . SER A 1 88 ? -15.380 -4.573 17.604 1.00 91.19 88 SER A C 1
ATOM 725 O O . SER A 1 88 ? -16.570 -4.350 17.831 1.00 91.19 88 SER A O 1
ATOM 727 N N . CYS A 1 89 ? -14.914 -4.828 16.378 1.00 91.62 89 CYS A N 1
ATOM 728 C CA . CYS A 1 89 ? -15.761 -4.973 15.191 1.00 91.62 89 CYS A CA 1
ATOM 729 C C . CYS A 1 89 ? -16.653 -6.207 15.299 1.00 91.62 89 CYS A C 1
ATOM 731 O O . CYS A 1 89 ? -17.863 -6.101 15.111 1.00 91.62 89 CYS A O 1
ATOM 733 N N . ARG A 1 90 ? -16.083 -7.353 15.693 1.00 90.69 90 ARG A N 1
ATOM 734 C CA . ARG A 1 90 ? -16.820 -8.616 15.862 1.00 90.69 90 ARG A CA 1
ATOM 735 C C . ARG A 1 90 ? -17.932 -8.516 16.897 1.00 90.69 90 ARG A C 1
ATOM 737 O O . ARG A 1 90 ? -19.038 -8.971 16.638 1.00 90.69 90 ARG A O 1
ATOM 744 N N . MET A 1 91 ? -17.661 -7.904 18.050 1.00 89.75 91 MET A N 1
ATOM 745 C CA . MET A 1 91 ? -18.676 -7.722 19.094 1.00 89.75 91 MET A CA 1
ATOM 746 C C . MET A 1 91 ? -19.816 -6.799 18.655 1.00 89.75 91 MET A C 1
ATOM 748 O O . MET A 1 91 ? -20.947 -6.978 19.098 1.00 89.75 91 MET A O 1
ATOM 752 N N . ARG A 1 92 ? -19.524 -5.806 17.807 1.00 89.62 92 ARG A N 1
ATOM 753 C CA . ARG A 1 92 ? -20.511 -4.834 17.322 1.00 89.62 92 ARG A CA 1
ATOM 754 C C . ARG A 1 92 ? -21.204 -5.254 16.022 1.00 89.62 92 ARG A C 1
ATOM 756 O O . ARG A 1 92 ? -22.200 -4.634 15.672 1.00 89.62 92 ARG A O 1
ATOM 763 N N . GLY A 1 93 ? -20.697 -6.275 15.327 1.00 87.19 93 GLY A N 1
ATOM 764 C CA . GLY A 1 93 ? -21.211 -6.713 14.026 1.00 87.19 93 GLY A CA 1
ATOM 765 C C . GLY A 1 93 ? -21.129 -5.619 12.959 1.00 87.19 93 GLY A C 1
ATOM 766 O O . GLY A 1 93 ? -22.079 -5.434 12.208 1.00 87.19 93 GLY A O 1
ATOM 767 N N . MET A 1 94 ? -20.045 -4.836 12.956 1.00 86.06 94 MET A N 1
ATOM 768 C CA . MET A 1 94 ? -19.878 -3.706 12.035 1.00 86.06 94 MET A CA 1
ATOM 769 C C . MET A 1 94 ? -19.138 -4.133 10.774 1.00 86.06 94 MET A C 1
ATOM 771 O O . MET A 1 94 ? -18.055 -4.702 10.884 1.00 86.06 94 MET A O 1
ATOM 775 N N . GLU A 1 95 ? -19.670 -3.749 9.616 1.00 90.25 95 GLU A N 1
ATOM 776 C CA . GLU A 1 95 ? -18.965 -3.833 8.337 1.00 90.25 95 GLU A CA 1
ATOM 777 C C . GLU A 1 95 ? -18.056 -2.613 8.186 1.00 90.25 95 GLU A C 1
ATOM 779 O O . GLU A 1 95 ? -18.530 -1.479 8.114 1.00 90.25 95 GLU A O 1
ATOM 784 N N . VAL A 1 96 ? -16.739 -2.811 8.173 1.00 92.44 96 VAL A N 1
ATOM 785 C CA . VAL A 1 96 ? -15.787 -1.684 8.245 1.00 92.44 96 VAL A CA 1
ATOM 786 C C . VAL A 1 96 ? -15.642 -0.961 6.908 1.00 92.44 96 VAL A C 1
ATOM 788 O O . VAL A 1 96 ? -15.534 0.265 6.867 1.00 92.44 96 VAL A O 1
ATOM 791 N N . LYS A 1 97 ? -15.634 -1.711 5.805 1.00 92.62 97 LYS A N 1
ATOM 792 C CA . LYS A 1 97 ? -15.359 -1.186 4.462 1.00 92.62 97 LYS A CA 1
ATOM 793 C C . LYS A 1 97 ? -16.351 -0.100 3.990 1.00 92.62 97 LYS A C 1
ATOM 795 O O . LYS A 1 97 ? -15.864 0.924 3.503 1.00 92.62 97 LYS A O 1
ATOM 800 N N . PRO A 1 98 ? -17.681 -0.235 4.174 1.00 92.44 98 PRO A N 1
ATOM 801 C CA . PRO A 1 98 ? -18.649 0.773 3.731 1.00 92.44 98 PRO A CA 1
ATOM 802 C C . PRO A 1 98 ? -18.390 2.187 4.274 1.00 92.44 98 PRO A C 1
ATOM 804 O O . PRO A 1 98 ? -18.503 3.156 3.529 1.00 92.44 98 PRO A O 1
ATOM 807 N N . PHE A 1 99 ? -17.952 2.323 5.532 1.00 92.75 99 PHE A N 1
ATOM 808 C CA . PHE A 1 99 ? -17.652 3.633 6.133 1.00 92.75 99 PHE A CA 1
ATOM 809 C C . PHE A 1 99 ? -16.510 4.377 5.434 1.00 92.75 99 PHE A C 1
ATOM 811 O O . PHE A 1 99 ? -16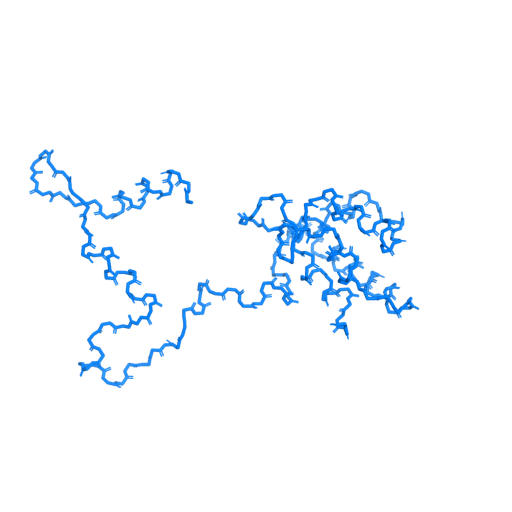.456 5.607 5.455 1.00 92.75 99 PHE A O 1
ATOM 818 N N . PHE A 1 100 ? -15.566 3.644 4.843 1.00 93.69 100 PHE A N 1
ATOM 819 C CA . PHE A 1 100 ? -14.494 4.239 4.055 1.00 93.69 100 PHE A CA 1
ATOM 820 C C . PHE A 1 100 ? -14.928 4.491 2.613 1.00 93.69 100 PHE A C 1
ATOM 822 O O . PHE A 1 100 ? -14.542 5.515 2.056 1.00 93.69 100 PHE A O 1
ATOM 829 N N . ASP A 1 101 ? -15.751 3.612 2.035 1.00 91.69 101 ASP A N 1
ATOM 830 C CA . ASP A 1 101 ? -16.275 3.769 0.672 1.00 91.69 101 ASP A CA 1
ATOM 831 C C . ASP A 1 101 ? -17.101 5.059 0.518 1.00 91.69 101 ASP A C 1
ATOM 833 O O . ASP A 1 101 ? -17.019 5.715 -0.517 1.00 91.69 101 ASP A O 1
ATOM 837 N N . GLU A 1 102 ? -17.822 5.491 1.558 1.00 89.50 102 GLU A N 1
ATOM 838 C CA . GLU A 1 102 ? -18.547 6.774 1.553 1.00 89.50 102 GLU A CA 1
ATOM 839 C C . GLU A 1 102 ? -17.626 8.001 1.434 1.00 89.50 102 GLU A C 1
ATOM 841 O O . GLU A 1 102 ? -18.020 9.040 0.899 1.00 89.50 102 GLU A O 1
ATOM 846 N N . VAL A 1 103 ? -16.394 7.897 1.938 1.00 88.19 103 VAL A N 1
ATOM 847 C CA . VAL A 1 103 ? -15.420 8.999 1.973 1.00 88.19 103 VAL A CA 1
ATOM 848 C C . VAL A 1 103 ? -14.425 8.911 0.807 1.00 88.19 103 VAL A C 1
ATOM 850 O O . VAL A 1 103 ? -13.862 9.925 0.384 1.00 88.19 103 VAL A O 1
ATOM 853 N N . ALA A 1 104 ? -14.219 7.711 0.264 1.00 86.19 104 ALA A N 1
ATOM 854 C CA . ALA A 1 104 ? -13.337 7.418 -0.858 1.00 86.19 104 ALA A CA 1
ATOM 855 C C . ALA A 1 104 ? -13.989 7.805 -2.200 1.00 86.19 104 ALA A C 1
ATOM 857 O O . ALA A 1 104 ? -14.423 6.954 -2.970 1.00 86.19 104 ALA A O 1
ATOM 858 N N . GLN A 1 105 ? -14.067 9.107 -2.489 1.00 73.12 105 GLN A N 1
ATOM 859 C CA . GLN A 1 105 ? -14.693 9.601 -3.726 1.00 73.12 105 GLN A CA 1
ATOM 860 C C . GLN A 1 105 ? -13.835 9.390 -4.984 1.00 73.12 105 GLN A C 1
ATOM 862 O O . GLN A 1 105 ? -14.360 8.981 -6.016 1.00 73.12 105 GLN A O 1
ATOM 867 N N . ASP A 1 106 ? -12.527 9.658 -4.906 1.00 77.81 106 ASP A N 1
ATOM 868 C CA . ASP A 1 106 ? -11.686 9.796 -6.108 1.00 77.81 106 ASP A CA 1
ATOM 869 C C . ASP A 1 106 ? -10.686 8.649 -6.318 1.00 77.81 106 ASP A C 1
ATOM 871 O O . ASP A 1 106 ? -10.122 8.510 -7.405 1.00 77.81 106 ASP A O 1
ATOM 875 N N . VAL A 1 107 ? -10.422 7.835 -5.288 1.00 83.56 107 VAL A N 1
ATOM 876 C CA . VAL A 1 107 ? -9.377 6.803 -5.328 1.00 83.56 107 VAL A CA 1
ATOM 877 C C . VAL A 1 107 ? -9.910 5.489 -4.780 1.00 83.56 107 VAL A C 1
ATOM 879 O O . VAL A 1 107 ? -10.269 5.378 -3.611 1.00 83.56 107 VAL A O 1
ATOM 882 N N . VAL A 1 108 ? -9.927 4.468 -5.635 1.00 86.94 108 VAL A N 1
ATOM 883 C CA . VAL A 1 108 ? -10.397 3.131 -5.264 1.00 86.94 108 VAL A CA 1
ATOM 884 C C . VAL A 1 108 ? -9.534 2.573 -4.134 1.00 86.94 108 VAL A C 1
ATOM 886 O O . VAL A 1 108 ? -8.303 2.564 -4.230 1.00 86.94 108 VAL A O 1
ATOM 889 N N . ASN A 1 109 ? -10.189 2.076 -3.081 1.00 92.12 109 ASN A N 1
ATOM 890 C CA . ASN A 1 109 ? -9.559 1.396 -1.945 1.00 92.12 109 ASN A CA 1
ATOM 891 C C . ASN A 1 109 ? -8.537 2.240 -1.159 1.00 92.12 109 ASN A C 1
ATOM 893 O O . ASN A 1 109 ? -7.827 1.701 -0.306 1.00 92.12 109 ASN A O 1
ATOM 897 N N . HIS A 1 110 ? -8.497 3.557 -1.396 1.00 94.00 110 HIS A N 1
ATOM 898 C CA . HIS A 1 110 ? -7.661 4.491 -0.654 1.00 94.00 110 HIS A CA 1
ATOM 899 C C . HIS A 1 110 ? -8.434 5.711 -0.163 1.00 94.00 110 HIS A C 1
ATOM 901 O O . HIS A 1 110 ? -9.377 6.183 -0.790 1.00 94.00 110 HIS A O 1
ATOM 907 N N . VAL A 1 111 ? -7.976 6.261 0.956 1.00 94.81 111 VAL A N 1
ATOM 908 C CA . VAL A 1 111 ? -8.439 7.544 1.497 1.00 94.81 111 VAL A CA 1
ATOM 909 C C . VAL A 1 111 ? -7.238 8.374 1.925 1.00 94.81 111 VAL A C 1
ATOM 911 O O . VAL A 1 111 ? -6.172 7.834 2.218 1.00 94.81 111 VAL A O 1
ATOM 914 N N . ARG A 1 112 ? -7.387 9.697 1.995 1.00 94.25 112 ARG A N 1
ATOM 915 C CA . ARG A 1 112 ? -6.323 10.565 2.519 1.00 94.25 112 ARG A CA 1
ATOM 916 C C . ARG A 1 112 ? -6.157 10.369 4.025 1.00 94.25 112 ARG A C 1
ATOM 918 O O . ARG A 1 112 ? -7.120 10.058 4.726 1.00 94.25 112 ARG A O 1
ATOM 925 N N . ILE A 1 113 ? -4.967 10.650 4.556 1.00 94.88 113 ILE A N 1
ATOM 926 C CA . ILE A 1 113 ? -4.668 10.528 5.999 1.00 94.88 113 ILE A CA 1
ATOM 927 C C . ILE A 1 113 ? -5.738 11.173 6.913 1.00 94.88 113 ILE A C 1
ATOM 929 O O . ILE A 1 113 ? -6.166 10.513 7.865 1.00 94.88 113 ILE A O 1
ATOM 933 N N . PRO A 1 114 ? -6.219 12.415 6.672 1.00 93.94 114 PRO A N 1
ATOM 934 C CA . PRO A 1 114 ? -7.230 13.026 7.541 1.00 93.94 114 PRO A CA 1
ATOM 935 C C . PRO A 1 114 ? -8.569 12.282 7.503 1.00 93.94 114 PRO A C 1
ATOM 937 O O . PRO A 1 114 ? -9.195 12.085 8.541 1.00 93.94 114 PRO A O 1
ATOM 940 N N . GLN A 1 115 ? -8.972 11.817 6.317 1.00 94.12 115 GLN A N 1
ATOM 941 C CA . GLN A 1 115 ? -10.193 11.039 6.112 1.00 94.12 115 GLN A CA 1
ATOM 942 C C . GLN A 1 115 ? -10.107 9.690 6.831 1.00 94.12 115 GLN A C 1
ATOM 944 O O . GLN A 1 115 ? -11.061 9.287 7.491 1.00 94.12 115 GLN A O 1
ATOM 949 N N . PHE A 1 116 ? -8.944 9.033 6.780 1.00 95.50 116 PHE A N 1
ATOM 950 C CA . PHE A 1 116 ? -8.703 7.785 7.500 1.00 95.50 116 PHE A CA 1
ATOM 951 C C . PHE A 1 116 ? -8.880 7.961 9.014 1.00 95.50 116 PHE A C 1
ATOM 953 O O . PHE A 1 116 ? -9.667 7.250 9.638 1.00 95.50 116 PHE A O 1
ATOM 960 N N . LYS A 1 117 ? -8.211 8.961 9.607 1.00 94.88 117 LYS A N 1
ATOM 961 C CA . LYS A 1 117 ? -8.314 9.264 11.048 1.00 94.88 117 LYS A CA 1
ATOM 962 C C . LYS A 1 117 ? -9.740 9.633 11.471 1.00 94.88 117 LYS A C 1
ATOM 964 O O . LYS A 1 117 ? -10.217 9.197 12.523 1.00 94.88 117 LYS A O 1
ATOM 969 N N . GLN A 1 118 ? -10.439 10.409 10.645 1.00 93.31 118 GLN A N 1
ATOM 970 C CA . GLN A 1 118 ? -11.832 10.774 10.890 1.00 93.31 118 GLN A CA 1
ATOM 971 C C . GLN A 1 118 ? -12.756 9.553 10.824 1.00 93.31 118 GLN A C 1
ATOM 973 O O . GLN A 1 118 ? -13.620 9.400 11.684 1.00 93.31 118 GLN A O 1
ATOM 978 N N . CYS A 1 119 ? -12.560 8.659 9.854 1.00 94.50 119 CYS A N 1
ATOM 979 C CA . CYS A 1 119 ? -13.365 7.449 9.722 1.00 94.50 119 CYS A CA 1
ATOM 980 C C . CYS A 1 119 ? -13.159 6.497 10.916 1.00 94.50 119 CYS A C 1
ATOM 982 O O . CYS A 1 119 ? -14.140 6.015 11.480 1.00 9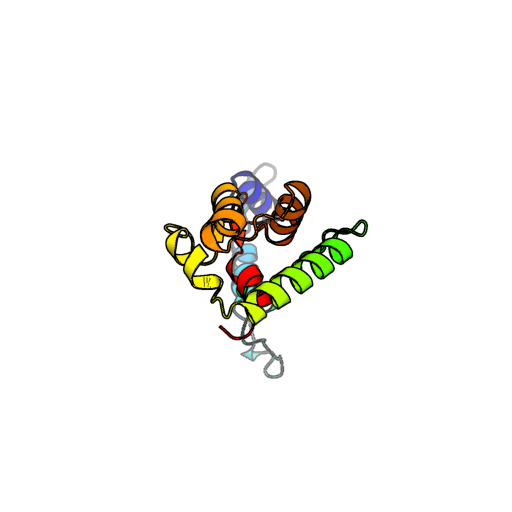4.50 119 CYS A O 1
ATOM 984 N N . LEU A 1 120 ? -11.920 6.325 11.402 1.00 94.19 120 LEU A N 1
ATOM 985 C CA . LEU A 1 120 ? -11.634 5.537 12.614 1.00 94.19 120 LEU A CA 1
ATOM 986 C C . LEU A 1 120 ? -12.413 6.032 13.843 1.00 94.19 120 LEU A C 1
ATOM 988 O O . LEU A 1 120 ? -12.949 5.236 14.613 1.00 94.19 120 LEU A O 1
ATOM 992 N N . THR A 1 121 ? -12.471 7.347 14.043 1.00 92.38 121 THR A N 1
ATOM 993 C CA . THR A 1 121 ? -13.025 7.946 15.266 1.00 92.38 121 THR A CA 1
ATOM 994 C C . THR A 1 121 ? -14.526 8.206 15.174 1.00 92.38 121 THR A C 1
ATOM 996 O O . THR A 1 121 ? -15.269 7.842 16.086 1.00 92.38 121 THR A O 1
ATOM 999 N N . VAL A 1 122 ? -14.983 8.828 14.086 1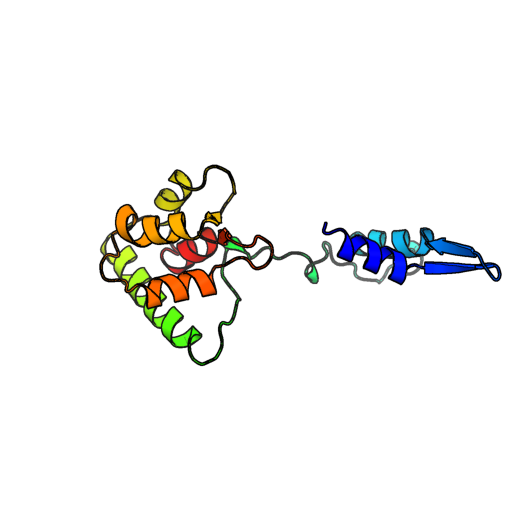.00 90.31 122 VAL A N 1
ATOM 1000 C CA . VAL A 1 122 ? -16.378 9.253 13.890 1.00 90.31 122 VAL A CA 1
ATOM 1001 C C . VAL A 1 122 ? -17.209 8.154 13.238 1.00 90.31 122 VAL A C 1
ATOM 1003 O O . VAL A 1 122 ? -18.297 7.874 13.729 1.00 90.31 122 VAL A O 1
ATOM 1006 N N . GLY A 1 123 ? -16.698 7.530 12.173 1.00 87.38 123 GLY A N 1
ATOM 1007 C CA . GLY A 1 123 ? -17.417 6.486 11.436 1.00 87.38 123 GLY A CA 1
ATOM 1008 C C . GLY A 1 123 ? -17.518 5.189 12.238 1.00 87.38 123 GLY A C 1
ATOM 1009 O O . GLY A 1 123 ? -18.607 4.736 12.567 1.00 87.38 123 GLY A O 1
ATOM 1010 N N . LEU A 1 124 ? -16.368 4.639 12.631 1.00 89.94 124 LEU A N 1
ATOM 1011 C CA . LEU A 1 124 ? -16.265 3.352 13.334 1.00 89.94 124 LEU A CA 1
ATOM 1012 C C . LEU A 1 124 ? -16.383 3.475 14.863 1.00 89.94 124 LEU A C 1
ATOM 1014 O O . LEU A 1 124 ? -16.462 2.474 15.584 1.00 89.94 124 LEU A O 1
ATOM 1018 N N . GLY A 1 125 ? -16.377 4.700 15.392 1.00 89.38 125 GLY A N 1
ATOM 1019 C CA . GLY A 1 125 ? -16.559 4.955 16.818 1.00 89.38 125 GLY A CA 1
ATOM 1020 C C . GLY A 1 125 ? -15.381 4.534 17.705 1.00 89.38 125 GLY A C 1
ATOM 1021 O O . GLY A 1 125 ? -15.582 4.333 18.902 1.00 89.38 125 GLY A O 1
ATOM 1022 N N . PHE A 1 126 ? -14.161 4.386 17.176 1.00 90.62 126 PHE A N 1
ATOM 1023 C CA . PHE A 1 126 ? -12.968 4.049 17.968 1.00 90.62 126 PHE A CA 1
ATOM 1024 C C . PHE A 1 126 ? -12.401 5.273 18.702 1.00 90.62 126 PHE A C 1
ATOM 1026 O O . PHE A 1 126 ? -11.285 5.725 18.448 1.00 90.62 126 PHE A O 1
ATOM 1033 N N . ARG A 1 127 ? -13.192 5.839 19.616 1.00 85.38 127 ARG A N 1
ATOM 1034 C CA . ARG A 1 127 ? -12.863 7.089 20.324 1.00 85.38 127 ARG A CA 1
ATOM 1035 C C . ARG A 1 127 ? -11.682 6.965 21.286 1.00 85.38 127 ARG A C 1
ATOM 1037 O O . ARG A 1 127 ? -11.041 7.969 21.571 1.00 85.38 127 ARG A O 1
ATOM 1044 N N . ASP A 1 128 ? -11.378 5.751 21.729 1.00 87.50 128 ASP A N 1
ATOM 1045 C CA . ASP A 1 128 ? -10.293 5.481 22.676 1.00 87.50 128 ASP A CA 1
ATOM 1046 C C . ASP A 1 128 ? -8.911 5.380 21.999 1.00 87.50 128 ASP A C 1
ATOM 1048 O O . ASP A 1 128 ? -7.896 5.222 22.677 1.00 87.50 128 ASP A O 1
ATOM 1052 N N . LEU A 1 129 ? -8.845 5.479 20.663 1.00 91.88 129 LEU A N 1
ATOM 1053 C CA . LEU A 1 129 ? -7.579 5.482 19.930 1.00 91.88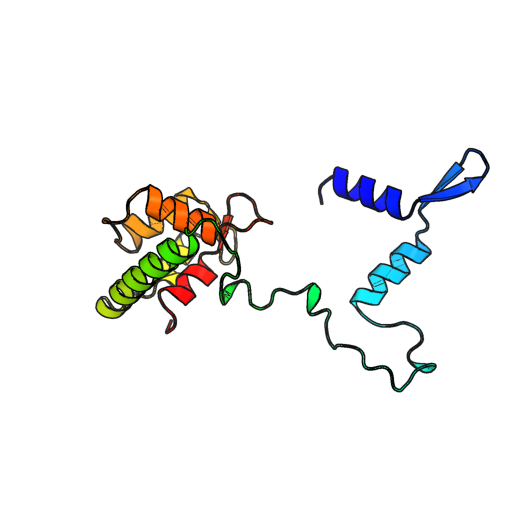 129 LEU A CA 1
ATOM 1054 C C . LEU A 1 129 ? -6.827 6.799 20.131 1.00 91.88 129 LEU A C 1
ATOM 1056 O O . LEU A 1 129 ? -7.246 7.859 19.661 1.00 91.88 129 LEU A O 1
ATOM 1060 N N . THR A 1 130 ? -5.647 6.708 20.735 1.00 93.81 130 THR A N 1
ATOM 1061 C CA . THR A 1 130 ? -4.727 7.843 20.878 1.00 93.81 130 THR A CA 1
ATOM 1062 C C . THR A 1 130 ? -4.182 8.305 19.523 1.00 93.81 130 THR A C 1
ATOM 1064 O O . THR A 1 130 ? -4.105 7.530 18.565 1.00 93.81 130 THR A O 1
ATOM 1067 N N . GLU A 1 131 ? -3.723 9.557 19.427 1.00 92.56 131 GLU A N 1
ATOM 1068 C CA . GLU A 1 131 ? -3.122 10.067 18.184 1.00 92.56 131 GLU A CA 1
ATOM 1069 C C . GLU A 1 131 ? -1.894 9.262 17.733 1.00 92.56 131 GLU A C 1
ATOM 1071 O O . GLU A 1 131 ? -1.660 9.106 16.531 1.00 92.56 131 GLU A O 1
ATOM 1076 N N . GLN A 1 132 ? -1.125 8.722 18.682 1.00 93.38 132 GLN A N 1
ATOM 1077 C CA . GLN A 1 132 ? 0.025 7.867 18.390 1.00 93.38 132 GLN A CA 1
ATOM 1078 C C . GLN A 1 132 ? -0.414 6.549 17.744 1.00 93.38 132 GLN A C 1
ATOM 1080 O O . GLN A 1 132 ? 0.145 6.157 16.723 1.00 93.38 132 GLN A O 1
ATOM 1085 N N . GLN A 1 133 ? -1.462 5.909 18.269 1.00 94.44 133 GLN A N 1
ATOM 1086 C CA . GLN A 1 133 ? -2.029 4.682 17.697 1.00 94.44 133 GLN A CA 1
ATOM 1087 C C . GLN A 1 133 ? -2.619 4.916 16.305 1.00 94.44 133 GLN A C 1
ATOM 1089 O O . GLN A 1 133 ? -2.376 4.132 15.391 1.00 94.44 133 GLN A O 1
ATOM 1094 N N . GLN A 1 134 ? -3.339 6.024 16.109 1.00 94.44 134 GLN A N 1
ATOM 1095 C CA . GLN A 1 134 ? -3.844 6.396 14.785 1.00 94.44 134 GLN A CA 1
ATOM 1096 C C . GLN A 1 134 ? -2.699 6.620 13.793 1.00 94.44 134 GLN A C 1
ATOM 1098 O O . GLN A 1 134 ? -2.786 6.211 12.640 1.00 94.44 134 GLN A O 1
ATOM 1103 N N . SER A 1 135 ? -1.616 7.260 14.236 1.00 94.56 135 SER A N 1
ATOM 1104 C CA . SER A 1 135 ? -0.453 7.520 13.385 1.00 94.56 135 SER A CA 1
ATOM 1105 C C . SER A 1 135 ? 0.316 6.240 13.055 1.00 94.56 135 SER A C 1
ATOM 1107 O O . SER A 1 135 ? 0.777 6.113 11.929 1.00 94.56 135 SER A O 1
ATOM 1109 N N . LEU A 1 136 ? 0.373 5.267 13.969 1.00 95.38 136 LEU A N 1
ATOM 1110 C CA . LEU A 1 136 ? 0.922 3.932 13.704 1.00 95.38 136 LEU A CA 1
ATOM 1111 C C . LEU A 1 136 ? 0.111 3.165 12.651 1.00 95.38 136 LEU A C 1
ATOM 1113 O O . LEU A 1 136 ? 0.694 2.570 11.749 1.00 95.38 136 LEU A O 1
ATOM 1117 N N . LEU A 1 137 ? -1.225 3.207 12.726 1.00 95.56 137 LEU A N 1
ATOM 1118 C CA . LEU A 1 137 ? -2.086 2.603 11.699 1.00 95.56 137 LEU A CA 1
ATOM 1119 C C . LEU A 1 137 ? -1.888 3.280 10.343 1.00 95.56 137 LEU A C 1
ATOM 1121 O O . LEU A 1 137 ? -1.762 2.599 9.330 1.00 95.56 137 LEU A O 1
ATOM 1125 N N . VAL A 1 138 ? -1.816 4.613 10.322 1.00 95.75 138 VAL A N 1
ATOM 1126 C CA . VAL A 1 138 ? -1.501 5.350 9.094 1.00 95.75 138 VAL A CA 1
ATOM 1127 C C . VAL A 1 138 ? -0.140 4.918 8.557 1.00 95.75 138 VAL A C 1
ATOM 1129 O O . VAL A 1 138 ? -0.064 4.568 7.393 1.00 95.75 138 VAL A O 1
ATOM 1132 N N . GLU A 1 139 ? 0.909 4.872 9.379 1.00 94.50 139 GLU A N 1
ATOM 1133 C CA . GLU A 1 139 ? 2.259 4.465 8.957 1.00 94.50 139 GLU A CA 1
ATOM 1134 C C . GLU A 1 139 ? 2.267 3.054 8.342 1.00 94.50 139 GLU A C 1
ATOM 1136 O O . GLU A 1 139 ? 2.907 2.840 7.311 1.00 94.50 139 GLU A O 1
ATOM 1141 N N . LYS A 1 140 ? 1.512 2.114 8.935 1.00 95.12 140 LYS A N 1
ATOM 1142 C CA . LYS A 1 140 ? 1.370 0.734 8.443 1.00 95.12 140 LYS A CA 1
ATOM 1143 C C . LYS A 1 140 ? 0.691 0.672 7.078 1.00 95.12 140 LYS A C 1
ATOM 1145 O O . LYS A 1 140 ? 1.169 -0.047 6.213 1.00 95.12 140 LYS A O 1
ATOM 1150 N N . TYR A 1 141 ? -0.409 1.397 6.886 1.00 95.19 141 TYR A N 1
ATOM 1151 C CA . TYR A 1 141 ? -1.248 1.293 5.684 1.00 95.19 141 TYR A CA 1
ATOM 1152 C C . TYR A 1 141 ? -1.021 2.415 4.660 1.00 95.19 141 TYR A C 1
ATOM 1154 O O . TYR A 1 141 ? -1.729 2.471 3.653 1.00 95.19 141 TYR A O 1
ATOM 1162 N N . LEU A 1 142 ? -0.065 3.317 4.899 1.00 94.56 142 LEU A N 1
ATOM 1163 C CA . LEU A 1 142 ? 0.323 4.352 3.945 1.00 94.56 142 LEU A CA 1
ATOM 1164 C C . LEU A 1 142 ? 0.944 3.699 2.714 1.00 94.56 142 LEU A C 1
ATOM 1166 O O . LEU A 1 142 ? 1.920 2.951 2.841 1.00 94.56 142 LEU A O 1
ATOM 1170 N N . ASP A 1 143 ? 0.391 4.012 1.547 1.00 89.50 143 ASP A N 1
ATOM 1171 C CA . ASP A 1 143 ? 0.902 3.523 0.277 1.00 89.50 143 ASP A CA 1
ATOM 1172 C C . ASP A 1 143 ? 2.091 4.388 -0.174 1.00 89.50 143 ASP A C 1
ATOM 1174 O O . ASP A 1 143 ? 1.961 5.589 -0.438 1.00 89.50 143 ASP A O 1
ATOM 1178 N N . ASP A 1 144 ? 3.267 3.762 -0.252 1.00 83.94 144 ASP A N 1
ATOM 1179 C CA . ASP A 1 144 ? 4.526 4.428 -0.591 1.00 83.94 144 ASP A CA 1
ATOM 1180 C C . ASP A 1 144 ? 4.552 4.943 -2.047 1.00 83.94 144 ASP A C 1
ATOM 1182 O O . ASP A 1 144 ? 5.325 5.850 -2.373 1.00 83.94 144 ASP A O 1
ATOM 1186 N N . GLU A 1 145 ? 3.692 4.419 -2.929 1.00 80.38 145 GLU A N 1
ATOM 1187 C CA . GLU A 1 145 ? 3.565 4.871 -4.320 1.00 80.38 145 GLU A CA 1
ATOM 1188 C C . GLU A 1 145 ? 2.659 6.099 -4.451 1.00 80.38 145 GLU A C 1
ATOM 1190 O O . GLU A 1 145 ? 2.907 6.968 -5.296 1.00 80.38 145 GLU A O 1
ATOM 1195 N N . TYR A 1 146 ? 1.625 6.187 -3.610 1.00 78.56 146 TYR A N 1
ATOM 1196 C CA . TYR A 1 146 ? 0.550 7.178 -3.725 1.00 78.56 146 TYR A CA 1
ATOM 1197 C C . TYR A 1 146 ? 0.636 8.331 -2.710 1.00 78.56 146 TYR A C 1
ATOM 1199 O O . TYR A 1 146 ? -0.208 9.228 -2.717 1.00 78.56 146 TYR A O 1
ATOM 1207 N N . GLY A 1 147 ? 1.690 8.383 -1.892 1.00 84.12 147 GLY A N 1
ATOM 1208 C CA . GLY A 1 147 ? 2.040 9.556 -1.089 1.00 84.12 147 GLY A CA 1
ATOM 1209 C C . GLY A 1 147 ? 1.201 9.699 0.180 1.00 84.12 147 GLY A C 1
ATOM 1210 O O . GLY A 1 147 ? 1.546 9.117 1.200 1.00 84.12 147 GLY A O 1
ATOM 1211 N N . ASP A 1 148 ? 0.144 10.520 0.154 1.00 89.62 148 ASP A N 1
ATOM 1212 C CA . ASP A 1 148 ? -0.726 10.807 1.313 1.00 89.62 148 ASP A CA 1
ATOM 1213 C C . ASP A 1 148 ? -1.965 9.898 1.395 1.00 89.62 148 ASP A C 1
ATOM 1215 O O . ASP A 1 148 ? -2.914 10.183 2.135 1.00 89.62 148 ASP A O 1
ATOM 1219 N N . LEU A 1 149 ? -1.963 8.814 0.621 1.00 93.19 149 LEU A N 1
ATOM 1220 C CA . LEU A 1 149 ? -3.070 7.880 0.487 1.00 93.19 149 LEU A CA 1
ATOM 1221 C C . LEU A 1 149 ? -2.831 6.627 1.333 1.00 93.19 149 LEU A C 1
ATOM 1223 O O . LEU A 1 149 ? -1.768 6.013 1.307 1.00 93.19 149 LEU A O 1
ATOM 1227 N N . VAL A 1 150 ? -3.852 6.256 2.098 1.00 95.25 150 VAL A N 1
ATOM 1228 C CA . VAL A 1 150 ? -3.861 5.111 3.007 1.00 95.25 150 VAL A CA 1
ATOM 1229 C C . VAL A 1 150 ? -4.754 4.033 2.411 1.00 95.25 150 VAL A C 1
ATOM 1231 O O . VAL A 1 150 ? -5.917 4.296 2.097 1.00 95.25 150 VAL A O 1
ATOM 1234 N N . ASN A 1 151 ? -4.222 2.823 2.277 1.00 94.88 151 ASN A N 1
ATOM 1235 C CA . ASN A 1 151 ? -4.946 1.657 1.786 1.00 94.88 151 ASN A CA 1
ATOM 1236 C C . ASN A 1 151 ? -5.907 1.141 2.865 1.00 94.88 151 ASN A C 1
ATOM 1238 O O . ASN A 1 151 ? -5.558 0.309 3.709 1.00 94.88 151 ASN A O 1
ATOM 1242 N N . TYR A 1 152 ? -7.138 1.654 2.850 1.00 94.69 152 TYR A N 1
ATOM 1243 C CA . TYR A 1 152 ? -8.151 1.253 3.821 1.00 94.69 152 TYR A CA 1
ATOM 1244 C C . TYR A 1 152 ? -8.722 -0.134 3.529 1.00 94.69 152 TYR A C 1
ATOM 1246 O O . TYR A 1 152 ? -9.262 -0.746 4.442 1.00 94.69 152 TYR A O 1
ATOM 1254 N N . ALA A 1 153 ? -8.630 -0.645 2.296 1.00 94.25 153 ALA A N 1
ATOM 1255 C CA . ALA A 1 153 ? -9.172 -1.962 1.963 1.00 94.25 153 ALA A CA 1
ATOM 1256 C C . ALA A 1 153 ? -8.393 -3.081 2.667 1.00 94.25 153 ALA A C 1
ATOM 1258 O O . ALA A 1 153 ? -9.000 -3.951 3.293 1.00 94.25 153 ALA A O 1
ATOM 1259 N N . ALA A 1 154 ? -7.058 -3.003 2.654 1.00 94.06 154 ALA A N 1
ATOM 1260 C CA . ALA A 1 154 ? -6.208 -3.925 3.405 1.00 94.06 154 ALA A CA 1
ATOM 1261 C C . ALA A 1 154 ? -6.412 -3.787 4.925 1.00 94.06 154 ALA A C 1
ATOM 1263 O O . ALA A 1 154 ? -6.370 -4.780 5.654 1.00 94.06 154 ALA A O 1
ATOM 1264 N N . PHE A 1 155 ? -6.657 -2.566 5.419 1.00 95.56 155 PHE A N 1
ATOM 1265 C CA . PHE A 1 155 ? -7.019 -2.344 6.820 1.00 95.56 155 PHE A CA 1
ATOM 1266 C C . PHE A 1 155 ? -8.361 -2.998 7.158 1.00 95.56 155 PHE A C 1
ATOM 1268 O O . PHE A 1 155 ? -8.429 -3.790 8.097 1.00 95.56 155 PHE A O 1
ATOM 1275 N N . ALA A 1 156 ? -9.403 -2.719 6.372 1.00 94.50 156 ALA A N 1
ATOM 1276 C CA . ALA A 1 156 ? -10.751 -3.233 6.572 1.00 94.50 156 ALA A CA 1
ATOM 1277 C C . ALA A 1 156 ? -10.750 -4.761 6.605 1.00 94.50 156 ALA A C 1
ATOM 1279 O O . ALA A 1 156 ? -11.224 -5.328 7.580 1.00 94.50 156 ALA A O 1
ATOM 1280 N N . ARG A 1 157 ? -10.094 -5.432 5.649 1.00 93.44 157 ARG A N 1
ATOM 1281 C CA . ARG A 1 157 ? -9.973 -6.901 5.664 1.00 93.44 157 ARG A CA 1
ATOM 1282 C C . ARG A 1 157 ? -9.262 -7.455 6.897 1.00 93.44 157 ARG A C 1
ATOM 1284 O O . ARG A 1 157 ? -9.556 -8.566 7.329 1.00 93.44 157 ARG A O 1
ATOM 1291 N N . ARG A 1 158 ? -8.328 -6.705 7.491 1.00 93.94 158 ARG A N 1
ATOM 1292 C CA . ARG A 1 158 ? -7.609 -7.140 8.698 1.00 93.94 158 ARG A CA 1
ATOM 1293 C C . ARG A 1 158 ? -8.449 -7.022 9.972 1.00 93.94 158 ARG A C 1
ATOM 1295 O O . ARG A 1 158 ? -8.281 -7.844 10.879 1.00 93.94 158 ARG A O 1
ATOM 1302 N N . VAL A 1 159 ? -9.307 -6.007 10.064 1.00 93.12 159 VAL A N 1
ATOM 1303 C CA . VAL A 1 159 ? -10.180 -5.774 11.233 1.00 93.12 159 VAL A CA 1
ATOM 1304 C C . VAL A 1 159 ? -11.587 -6.349 11.061 1.00 93.12 159 VAL A C 1
ATOM 1306 O O . VAL A 1 159 ? -12.325 -6.464 12.036 1.00 93.12 159 VAL A O 1
ATOM 1309 N N . ASP A 1 160 ? -11.936 -6.738 9.840 1.00 90.75 160 ASP A N 1
ATOM 1310 C CA . ASP A 1 160 ? -13.214 -7.309 9.441 1.00 90.75 160 ASP A CA 1
ATOM 1311 C C . ASP A 1 160 ? -13.009 -8.318 8.289 1.00 90.75 160 ASP A C 1
ATOM 1313 O O . ASP A 1 160 ? -13.218 -8.009 7.117 1.00 90.75 160 ASP A O 1
ATOM 1317 N N . PRO A 1 161 ? -12.521 -9.534 8.600 1.00 82.62 161 PRO A N 1
ATOM 1318 C CA . PRO A 1 161 ? -12.187 -10.539 7.590 1.00 82.62 161 PRO A CA 1
ATOM 1319 C C . PRO A 1 161 ? -13.403 -11.293 7.027 1.00 82.62 161 PRO A C 1
ATOM 1321 O O . PRO A 1 161 ? -13.217 -12.175 6.192 1.00 82.62 161 PRO A O 1
ATOM 1324 N N . LEU A 1 162 ? -14.613 -11.037 7.538 1.00 68.56 162 LEU A N 1
ATOM 1325 C CA . LEU A 1 162 ? -15.835 -11.760 7.158 1.00 68.56 162 LEU A CA 1
ATOM 1326 C C . LEU A 1 162 ? -16.772 -10.945 6.252 1.00 68.56 162 LEU A C 1
ATOM 1328 O O . LEU A 1 162 ? -17.769 -11.510 5.803 1.00 68.56 162 LEU A O 1
ATOM 1332 N N . ALA A 1 163 ? -16.461 -9.668 6.009 1.00 55.78 163 ALA A N 1
ATOM 1333 C CA . ALA A 1 163 ? -17.210 -8.779 5.121 1.00 55.78 163 ALA A CA 1
ATOM 1334 C C . ALA A 1 163 ? -16.773 -8.873 3.651 1.00 55.78 163 ALA A C 1
ATOM 1336 O O . ALA A 1 163 ? -15.579 -9.152 3.379 1.00 55.78 163 ALA A O 1
#

Foldseek 3Di:
DDPVVVVVQQVVQWDDPDPPDIDGPVVVVVQVVVVQCHHPPCVVVVPDDDPNGNPVVDPPCLLVAFPDDPDPCLVVVLVVVLVVLLVVCVVVVDQLVVLVVVQPDPDPQKDFLVSQLCCCCPVSPVVVQDPVNSVSQCVRQPDPVPHRIGRVSNSSCSSPVPD